Protein AF-A0A945U861-F1 (afdb_monomer_lite)

Secondary structure (DSSP, 8-state):
-EEEEEE--HHHHHHHHHHHHHTBGGGTSSEEEEE-TTSS-EEEEEEPPTTTS-GGG--EEEEEEESTTSTTEEEEEPP-TTS---HHHHHHHHHHHHHHHHHHHHHHHGGG---

Sequence (115 aa):
MHIVYKALAPENIERIITYCKNHSVQKGGVFEVYPEPSGLMTLVVVNANPDEEPLEKFNPLGTFYCNYLGPGILSLDEDDPNHDGMPSTQIHSQALKQMIDRLISVTTNENGSNG

Radius of gyration: 14.64 Å; chains: 1; bounding box: 34×30×44 Å

Foldseek 3Di:
DKDFPDFAALVLLVLLLVVLVCQDVVNQHFWDWAQDPVNQKIKIWGWDRCVVDPPVPTDTLAIWMAQPVHRRTIIGDDDDPPPPDDPSNVVSVVVVSVVVVVSSCVSVCVVPDDD

Structure (mmCIF, N/CA/C/O backbone):
data_AF-A0A945U861-F1
#
_entry.id   AF-A0A945U861-F1
#
loop_
_atom_site.group_PDB
_atom_site.id
_atom_site.type_symbol
_atom_site.label_atom_id
_atom_site.label_alt_id
_atom_site.label_comp_id
_atom_site.label_asym_id
_atom_site.label_entity_id
_atom_site.label_seq_id
_atom_site.pdbx_PDB_ins_code
_atom_site.Cartn_x
_atom_site.Cartn_y
_atom_site.Cartn_z
_atom_site.occupancy
_atom_site.B_iso_or_equiv
_atom_site.auth_seq_id
_atom_site.auth_comp_id
_atom_site.auth_asym_id
_atom_site.auth_atom_id
_atom_site.pdbx_PDB_model_num
ATOM 1 N N . MET A 1 1 ? -9.777 -8.767 -10.639 1.00 79.31 1 MET A N 1
ATOM 2 C CA . MET A 1 1 ? -10.523 -9.019 -9.381 1.00 79.31 1 MET A CA 1
ATOM 3 C C . MET A 1 1 ? -9.549 -8.791 -8.231 1.00 79.31 1 MET A C 1
ATOM 5 O O . MET A 1 1 ? -8.364 -8.959 -8.463 1.00 79.31 1 MET A O 1
ATOM 9 N N . HIS A 1 2 ? -9.982 -8.339 -7.049 1.00 83.88 2 HIS A N 1
ATOM 10 C CA . HIS A 1 2 ? -9.056 -8.129 -5.924 1.00 83.88 2 HIS A CA 1
ATOM 11 C C . HIS A 1 2 ? -9.007 -9.359 -5.026 1.00 83.88 2 HIS A C 1
ATOM 13 O O . HIS A 1 2 ? -10.052 -9.903 -4.665 1.00 83.88 2 HIS A O 1
ATOM 19 N N . ILE A 1 3 ? -7.802 -9.747 -4.617 1.00 90.31 3 ILE A N 1
ATOM 20 C CA . ILE A 1 3 ? -7.581 -10.832 -3.659 1.00 90.31 3 ILE A CA 1
ATOM 21 C C . ILE A 1 3 ? -7.076 -10.284 -2.329 1.00 90.31 3 ILE A C 1
ATOM 23 O O . ILE A 1 3 ? -6.316 -9.315 -2.278 1.00 90.31 3 ILE A O 1
ATOM 27 N N . VAL A 1 4 ? -7.483 -10.929 -1.236 1.00 94.06 4 VAL A N 1
ATOM 28 C CA . VAL A 1 4 ? -6.911 -10.667 0.088 1.00 94.06 4 VAL A CA 1
ATOM 29 C C . VAL A 1 4 ? -5.457 -11.127 0.074 1.00 94.06 4 VAL A C 1
ATOM 31 O O . VAL A 1 4 ? -5.186 -12.309 -0.125 1.00 94.06 4 VAL A O 1
ATOM 34 N N . TYR A 1 5 ? -4.527 -10.202 0.312 1.00 94.56 5 TYR A N 1
ATOM 35 C CA . TYR A 1 5 ? -3.122 -10.542 0.511 1.00 94.56 5 TYR A CA 1
ATOM 36 C C . TYR A 1 5 ? -2.836 -10.802 1.987 1.00 94.56 5 TYR A C 1
ATOM 38 O O . TYR A 1 5 ? -2.369 -11.882 2.347 1.00 94.56 5 TYR A O 1
ATOM 46 N N . LYS A 1 6 ? -3.154 -9.831 2.857 1.00 95.69 6 LYS A N 1
ATOM 47 C CA . LYS A 1 6 ? -2.983 -9.949 4.312 1.00 95.69 6 LYS A CA 1
ATOM 48 C C . LYS A 1 6 ? -4.087 -9.229 5.076 1.00 95.69 6 LYS A C 1
ATOM 50 O O . LYS A 1 6 ? -4.550 -8.170 4.663 1.00 95.69 6 LYS A O 1
ATOM 55 N N . ALA A 1 7 ? -4.457 -9.804 6.215 1.00 96.81 7 ALA A N 1
ATOM 56 C CA . ALA A 1 7 ? -5.314 -9.177 7.211 1.00 96.81 7 ALA A CA 1
ATOM 57 C C . ALA A 1 7 ? -4.458 -8.736 8.404 1.00 96.81 7 ALA A C 1
ATOM 59 O O . ALA A 1 7 ? -3.664 -9.520 8.926 1.00 96.81 7 ALA A O 1
ATOM 60 N N . LEU A 1 8 ? -4.608 -7.481 8.812 1.00 95.94 8 LEU A N 1
ATOM 61 C CA . LEU A 1 8 ? -3.857 -6.828 9.879 1.00 95.94 8 LEU A CA 1
ATOM 62 C C . LEU A 1 8 ? -4.823 -6.086 10.809 1.00 95.94 8 LEU A C 1
ATOM 64 O O . LEU A 1 8 ? -5.977 -5.834 10.462 1.00 95.94 8 LEU A O 1
ATOM 68 N N . ALA A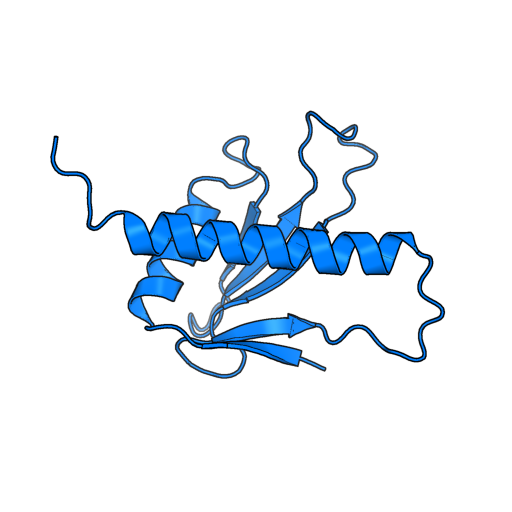 1 9 ? -4.336 -5.695 11.986 1.00 95.88 9 ALA A N 1
ATOM 69 C CA . ALA A 1 9 ? -5.052 -4.738 12.821 1.00 95.88 9 ALA A CA 1
ATOM 70 C C . ALA A 1 9 ? -5.203 -3.397 12.063 1.00 95.88 9 ALA A C 1
ATOM 72 O O . ALA A 1 9 ? -4.232 -2.976 11.418 1.00 95.88 9 ALA A O 1
ATOM 73 N N . PRO A 1 10 ? -6.369 -2.720 12.108 1.00 94.38 10 PRO A N 1
ATOM 74 C CA . PRO A 1 10 ? -6.580 -1.450 11.408 1.00 94.38 10 PRO A CA 1
ATOM 75 C C . PRO A 1 10 ? -5.509 -0.393 11.711 1.00 94.38 10 PRO A C 1
ATOM 77 O O . PRO A 1 10 ? -5.056 0.300 10.803 1.00 94.38 10 PRO A O 1
ATOM 80 N N . GLU A 1 11 ? -5.009 -0.341 12.946 1.00 94.50 11 GLU A N 1
ATOM 81 C CA . GLU A 1 11 ? -3.959 0.592 13.368 1.00 94.50 11 GLU A CA 1
ATOM 82 C C . GLU A 1 11 ? -2.638 0.342 12.622 1.00 94.50 11 GLU A C 1
ATOM 84 O O . GLU A 1 11 ? -1.891 1.273 12.317 1.00 94.50 11 GLU A O 1
ATOM 89 N N . ASN A 1 12 ? -2.343 -0.914 12.275 1.00 95.12 12 ASN A N 1
ATOM 90 C CA . ASN A 1 12 ? -1.163 -1.246 11.478 1.00 95.12 12 ASN A CA 1
ATOM 91 C C . ASN A 1 12 ? -1.327 -0.789 10.023 1.00 95.12 12 ASN A C 1
ATOM 93 O O . ASN A 1 12 ? -0.359 -0.331 9.421 1.00 95.12 12 ASN A O 1
ATOM 97 N N . ILE A 1 13 ? -2.542 -0.847 9.466 1.00 95.69 13 ILE A N 1
ATOM 98 C CA . ILE A 1 13 ? -2.820 -0.292 8.132 1.00 95.69 13 ILE A CA 1
ATOM 99 C C . ILE A 1 13 ? -2.600 1.222 8.126 1.00 95.69 13 ILE A C 1
ATOM 101 O O . ILE A 1 13 ? -1.972 1.747 7.208 1.00 95.69 13 ILE A O 1
ATOM 105 N N . GLU A 1 14 ? -3.049 1.930 9.163 1.00 95.00 14 GLU A N 1
ATOM 106 C CA . GLU A 1 14 ? -2.821 3.374 9.292 1.00 95.00 14 GLU A CA 1
ATOM 107 C C . GLU A 1 14 ? -1.328 3.725 9.372 1.00 95.00 14 GLU A C 1
ATOM 109 O O . GLU A 1 14 ? -0.877 4.677 8.721 1.00 95.00 14 GLU A O 1
ATOM 114 N N . ARG A 1 15 ? -0.536 2.930 10.107 1.00 96.06 15 ARG A N 1
ATOM 115 C CA 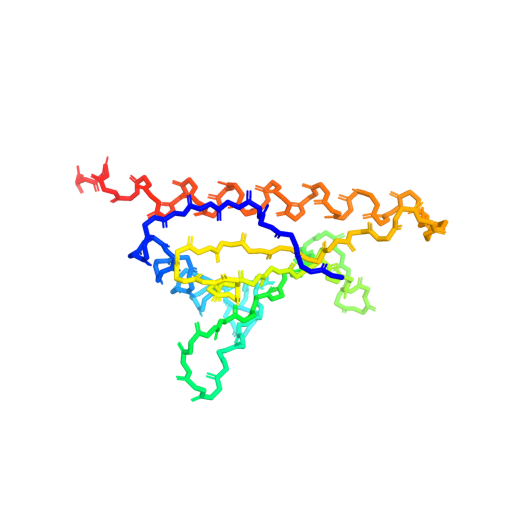. ARG A 1 15 ? 0.931 3.068 10.157 1.00 96.06 15 ARG A CA 1
ATOM 116 C C . ARG A 1 15 ? 1.567 2.847 8.787 1.00 96.06 15 ARG A C 1
ATOM 118 O O . ARG A 1 15 ? 2.402 3.652 8.383 1.00 96.06 15 ARG A O 1
ATOM 125 N N . ILE A 1 16 ? 1.135 1.827 8.044 1.00 96.62 16 ILE A N 1
ATOM 126 C CA . ILE A 1 16 ? 1.597 1.564 6.670 1.00 96.62 16 ILE A CA 1
ATOM 127 C C . ILE A 1 16 ? 1.273 2.743 5.750 1.00 96.62 16 ILE A C 1
ATOM 129 O O . ILE A 1 16 ? 2.168 3.262 5.085 1.00 96.62 16 ILE A O 1
ATOM 133 N N . ILE A 1 17 ? 0.027 3.228 5.751 1.00 96.44 17 ILE A N 1
ATOM 134 C CA . ILE A 1 17 ? -0.380 4.384 4.937 1.00 96.44 17 ILE A CA 1
ATOM 135 C C . ILE A 1 17 ? 0.479 5.608 5.279 1.00 96.44 17 ILE A C 1
ATOM 137 O O . ILE A 1 17 ? 0.943 6.319 4.386 1.00 96.44 17 ILE A O 1
ATOM 141 N N . THR A 1 18 ? 0.709 5.854 6.569 1.00 96.62 18 THR A N 1
ATOM 142 C CA . THR A 1 18 ? 1.533 6.973 7.043 1.00 96.62 18 THR A CA 1
ATOM 143 C C . THR A 1 18 ? 2.983 6.831 6.591 1.00 96.62 18 THR A C 1
ATOM 145 O O . THR A 1 18 ? 3.559 7.790 6.073 1.00 96.62 18 THR A O 1
ATOM 148 N N . TYR A 1 19 ? 3.560 5.634 6.708 1.00 95.81 19 TYR A N 1
ATOM 149 C CA . TYR A 1 19 ? 4.907 5.342 6.231 1.00 95.81 19 TYR A CA 1
ATOM 150 C C . TYR A 1 19 ? 5.037 5.619 4.728 1.00 95.81 19 TYR A C 1
ATOM 152 O O . TYR A 1 19 ? 5.949 6.342 4.321 1.00 95.81 19 TYR A O 1
ATOM 160 N N . CYS A 1 20 ? 4.098 5.132 3.911 1.00 95.62 20 CYS A N 1
ATOM 161 C CA . CYS A 1 20 ? 4.093 5.363 2.466 1.00 95.62 20 CYS A CA 1
ATOM 162 C C . CYS A 1 20 ? 3.970 6.856 2.116 1.00 95.62 20 CYS A C 1
ATOM 164 O O . CYS A 1 20 ? 4.670 7.340 1.232 1.00 95.62 20 CYS A O 1
ATOM 166 N N . LYS A 1 21 ? 3.148 7.627 2.845 1.00 95.50 21 LYS A N 1
ATOM 167 C CA . LYS A 1 21 ? 3.051 9.093 2.671 1.00 95.50 21 LYS A CA 1
ATOM 168 C C . LYS A 1 21 ? 4.342 9.825 3.047 1.00 95.50 21 LYS A C 1
ATOM 170 O O . LYS A 1 21 ? 4.612 10.913 2.530 1.00 95.50 21 LYS A O 1
ATOM 175 N N . ASN A 1 22 ? 5.120 9.282 3.980 1.00 95.25 22 ASN A N 1
ATOM 176 C CA . ASN A 1 22 ? 6.402 9.851 4.396 1.00 95.25 22 ASN A CA 1
ATOM 177 C C . ASN A 1 22 ? 7.546 9.494 3.446 1.00 95.25 22 ASN A C 1
ATOM 179 O O . ASN A 1 22 ? 8.448 10.308 3.283 1.00 95.25 22 ASN A O 1
ATOM 183 N N . HIS A 1 23 ? 7.446 8.361 2.757 1.00 92.75 23 HIS A N 1
ATOM 184 C CA . HIS A 1 23 ? 8.404 7.894 1.755 1.00 92.75 23 HIS A CA 1
ATOM 185 C C . HIS A 1 23 ? 7.828 8.003 0.334 1.00 92.75 23 HIS A C 1
ATOM 187 O O . HIS A 1 23 ? 8.027 7.124 -0.508 1.00 92.75 23 HIS A O 1
ATOM 193 N N . SER A 1 24 ? 7.065 9.065 0.067 1.00 92.62 24 SER A N 1
ATOM 194 C CA . SER A 1 24 ? 6.450 9.271 -1.241 1.00 92.62 24 SER A CA 1
ATOM 195 C C . SER A 1 24 ? 7.459 9.748 -2.287 1.00 92.62 24 SER A C 1
ATOM 197 O O . SER A 1 24 ? 8.494 10.317 -1.940 1.00 92.62 24 SER A O 1
ATOM 199 N N . VAL A 1 25 ? 7.135 9.592 -3.573 1.00 89.06 25 VAL A N 1
ATOM 200 C CA . VAL A 1 25 ? 7.971 10.068 -4.695 1.00 89.06 25 VAL A CA 1
ATOM 201 C C . VAL A 1 25 ? 8.300 11.560 -4.599 1.00 89.06 25 VAL A C 1
ATOM 203 O O . VAL A 1 25 ? 9.428 11.975 -4.840 1.00 89.06 25 VAL A O 1
ATOM 206 N N . GLN A 1 26 ? 7.354 12.375 -4.121 1.00 86.75 26 GLN A N 1
ATOM 207 C CA . GLN A 1 26 ? 7.554 13.815 -3.901 1.00 86.75 26 GLN A CA 1
ATOM 208 C C . GLN A 1 26 ? 8.569 14.121 -2.785 1.00 86.75 26 GLN A C 1
ATOM 210 O O . GLN A 1 26 ? 9.085 15.232 -2.708 1.00 86.75 26 GLN A O 1
ATOM 215 N N . LYS A 1 27 ? 8.842 13.146 -1.913 1.00 88.62 27 LYS A N 1
ATOM 216 C CA . LYS A 1 27 ? 9.820 13.213 -0.820 1.00 88.62 27 LYS A CA 1
ATOM 217 C C . LYS A 1 27 ? 11.088 12.400 -1.121 1.00 88.62 27 LYS A C 1
ATOM 219 O O . LYS A 1 27 ? 11.881 12.171 -0.214 1.00 88.62 27 LYS A O 1
ATOM 224 N N . GLY A 1 28 ? 11.278 11.962 -2.368 1.00 85.12 28 GLY A N 1
ATOM 225 C CA . GLY A 1 28 ? 12.432 11.162 -2.791 1.00 85.12 28 GLY A CA 1
ATOM 226 C C . GLY A 1 28 ? 12.330 9.666 -2.476 1.00 85.12 28 GLY A C 1
ATOM 227 O O . GLY A 1 28 ? 13.334 8.969 -2.551 1.00 85.12 28 GLY A O 1
ATOM 228 N N . GLY A 1 29 ? 11.148 9.168 -2.102 1.00 89.50 29 GLY A N 1
ATOM 229 C CA . GLY A 1 29 ? 10.893 7.735 -1.957 1.00 89.50 29 GLY A CA 1
ATOM 230 C C . GLY A 1 29 ? 10.244 7.118 -3.199 1.00 89.50 29 GLY A C 1
ATOM 231 O O . GLY A 1 29 ? 10.310 7.671 -4.292 1.00 89.50 29 GLY A O 1
ATOM 232 N N . VAL A 1 30 ? 9.596 5.963 -3.026 1.00 90.19 30 VAL A N 1
ATOM 233 C CA . VAL A 1 30 ? 9.075 5.140 -4.140 1.00 90.19 30 VAL A CA 1
ATOM 234 C C . VAL A 1 30 ? 7.551 5.027 -4.172 1.00 90.19 30 VAL A C 1
ATOM 236 O O . VAL A 1 30 ? 6.999 4.389 -5.065 1.00 90.19 30 VAL A O 1
ATOM 239 N N . PHE A 1 31 ? 6.845 5.622 -3.209 1.00 92.75 31 PHE A N 1
ATOM 240 C CA . PHE A 1 31 ? 5.396 5.452 -3.095 1.00 92.75 31 PHE A CA 1
ATOM 241 C C . PHE A 1 31 ? 4.604 6.605 -3.700 1.00 92.75 31 PHE A C 1
ATOM 243 O O . PHE A 1 31 ? 4.909 7.781 -3.490 1.00 92.75 31 PHE A O 1
ATOM 250 N N . GLU A 1 32 ? 3.494 6.270 -4.340 1.00 93.69 32 GLU A N 1
ATOM 251 C CA . GLU A 1 32 ? 2.402 7.208 -4.574 1.00 93.69 32 GLU A CA 1
ATOM 252 C C . GLU A 1 32 ? 1.188 6.742 -3.778 1.00 93.69 32 GLU A C 1
ATOM 254 O O . GLU A 1 32 ? 0.850 5.559 -3.777 1.00 93.69 32 GLU A O 1
ATOM 259 N N . VAL A 1 33 ? 0.556 7.665 -3.051 1.00 96.00 33 VAL A N 1
ATOM 260 C CA . VAL A 1 33 ? -0.518 7.341 -2.107 1.00 96.00 33 VAL A CA 1
ATOM 261 C C . VAL A 1 33 ? -1.762 8.133 -2.464 1.00 96.00 33 VAL A C 1
ATOM 263 O O . VAL A 1 33 ? -1.770 9.361 -2.379 1.00 96.00 33 VAL A O 1
ATOM 266 N N . TYR A 1 34 ? -2.827 7.411 -2.793 1.00 95.69 34 TYR A N 1
ATOM 267 C CA . TYR A 1 34 ? -4.094 7.956 -3.254 1.00 95.69 34 TYR A CA 1
ATOM 268 C C . TYR A 1 34 ? -5.217 7.533 -2.298 1.00 95.69 34 TYR A C 1
ATOM 270 O O . TYR A 1 34 ? -5.784 6.446 -2.447 1.00 95.69 34 TYR A O 1
ATOM 278 N N . PRO A 1 35 ? -5.531 8.343 -1.271 1.00 94.25 35 PRO A N 1
ATOM 279 C CA . PRO A 1 35 ? -6.712 8.106 -0.452 1.00 94.25 35 PRO A CA 1
ATOM 280 C C . PRO A 1 35 ? -7.976 8.356 -1.280 1.00 94.25 35 PRO A C 1
ATOM 282 O O . PRO A 1 35 ? -8.060 9.341 -2.015 1.00 94.25 35 PRO A O 1
ATOM 285 N N . GLU A 1 36 ? -8.973 7.486 -1.147 1.00 92.19 36 GLU A N 1
ATOM 286 C CA . GLU A 1 36 ? -10.285 7.735 -1.740 1.00 92.19 36 GLU A CA 1
ATOM 287 C C . GLU A 1 36 ? -10.985 8.893 -0.999 1.00 92.19 36 GLU A C 1
ATOM 289 O O . GLU A 1 36 ? -10.823 9.013 0.219 1.00 92.19 36 GLU A O 1
ATOM 294 N N . PRO A 1 37 ? -11.798 9.731 -1.675 1.00 89.06 37 PRO A N 1
ATOM 295 C CA . PRO A 1 37 ? -12.514 10.835 -1.029 1.00 89.06 37 PRO A CA 1
ATOM 296 C C . PRO A 1 37 ? -13.383 10.433 0.171 1.00 89.06 37 PRO A C 1
ATOM 298 O O . PRO A 1 37 ? -13.591 11.244 1.070 1.00 89.06 37 PRO A O 1
ATOM 301 N N . SER A 1 38 ? -13.882 9.193 0.197 1.00 89.19 38 SER A N 1
ATOM 302 C CA . SER A 1 38 ? -14.669 8.643 1.309 1.00 89.19 38 SER A CA 1
ATOM 303 C C . SER A 1 38 ? -13.833 8.401 2.578 1.00 89.19 38 SER A C 1
ATOM 305 O O . SER A 1 38 ? -14.389 8.272 3.666 1.00 89.19 38 SER A O 1
ATOM 307 N N . GLY A 1 39 ? -12.505 8.301 2.439 1.00 85.06 39 GLY A N 1
ATOM 308 C CA . GLY A 1 39 ? -11.576 7.888 3.490 1.00 85.06 39 GLY A CA 1
ATOM 309 C C . GLY A 1 39 ? -11.592 6.387 3.806 1.00 85.06 39 GLY A C 1
ATOM 310 O O . GLY A 1 39 ? -10.837 5.954 4.674 1.00 85.06 39 GLY A O 1
ATOM 311 N N . LEU A 1 40 ? -12.419 5.586 3.124 1.00 89.81 40 LEU A N 1
ATOM 312 C CA . LEU A 1 40 ? -12.601 4.165 3.438 1.00 89.81 40 LEU A CA 1
ATOM 313 C C . LEU A 1 40 ? -11.489 3.278 2.883 1.00 89.81 40 LEU A C 1
ATOM 315 O O . LEU A 1 40 ? -11.184 2.246 3.475 1.00 89.81 40 LEU A O 1
ATOM 319 N N . MET A 1 41 ? -10.860 3.685 1.781 1.00 94.50 41 MET A N 1
ATOM 320 C CA . MET A 1 41 ? -9.748 2.961 1.173 1.00 94.50 41 MET A CA 1
ATOM 321 C C . MET A 1 41 ? -8.603 3.893 0.780 1.00 94.50 41 MET A C 1
ATOM 323 O O . MET A 1 41 ? -8.762 5.105 0.616 1.00 94.50 41 MET A O 1
ATOM 327 N N . THR A 1 42 ? -7.412 3.324 0.633 1.00 97.38 42 THR A N 1
ATOM 328 C CA . THR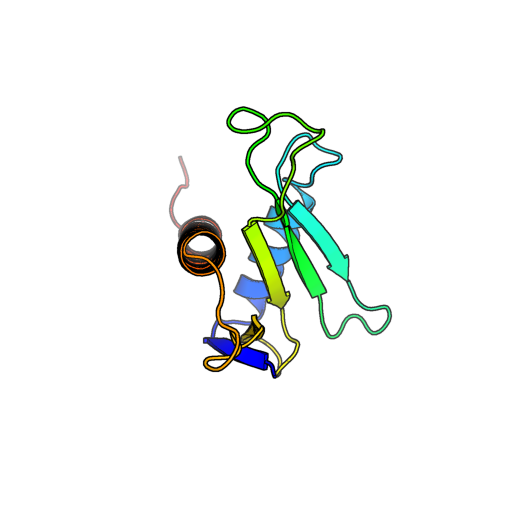 A 1 42 ? -6.241 4.031 0.101 1.00 97.38 42 THR A CA 1
ATOM 329 C C . THR A 1 42 ? -5.508 3.131 -0.880 1.00 97.38 42 THR A C 1
ATOM 331 O O . THR A 1 42 ? -5.135 2.015 -0.534 1.00 97.38 42 THR A O 1
ATOM 334 N N . LEU A 1 43 ? -5.317 3.615 -2.104 1.00 95.56 43 LEU A N 1
ATOM 335 C CA . LEU A 1 43 ? -4.491 2.965 -3.114 1.00 95.56 43 LEU A CA 1
ATOM 336 C C . LEU A 1 43 ? -3.043 3.395 -2.894 1.00 95.56 43 LEU A C 1
ATOM 338 O O . LEU A 1 43 ? -2.764 4.580 -2.695 1.00 95.56 43 LEU A O 1
ATOM 342 N N . VAL A 1 44 ? -2.127 2.437 -2.961 1.00 95.56 44 VAL A N 1
ATOM 343 C CA . VAL A 1 44 ? -0.691 2.691 -2.954 1.00 95.56 44 VAL A CA 1
ATOM 344 C C . VAL A 1 44 ? -0.084 2.099 -4.218 1.00 95.56 44 VAL A C 1
ATOM 346 O O . VAL A 1 44 ? -0.191 0.899 -4.467 1.00 95.56 44 VAL A O 1
ATOM 349 N N . VAL A 1 45 ? 0.568 2.950 -5.006 1.00 92.19 45 VAL A N 1
ATOM 350 C CA . VAL A 1 45 ? 1.416 2.531 -6.125 1.00 92.19 45 VAL A CA 1
ATOM 351 C C . VAL A 1 45 ? 2.846 2.436 -5.607 1.00 92.19 45 VAL A C 1
ATOM 353 O O . VAL A 1 45 ? 3.336 3.352 -4.938 1.00 92.19 45 VAL A O 1
ATOM 356 N N . VAL A 1 46 ? 3.506 1.317 -5.892 1.00 90.12 46 VAL A N 1
ATOM 357 C CA . VAL A 1 46 ? 4.910 1.086 -5.559 1.00 90.12 46 VAL A CA 1
ATOM 358 C C . VAL A 1 46 ? 5.717 1.193 -6.837 1.00 90.12 46 VAL A C 1
ATOM 360 O O . VAL A 1 46 ? 5.570 0.373 -7.742 1.00 90.12 46 VAL A O 1
ATOM 363 N N . ASN A 1 47 ? 6.579 2.195 -6.903 1.00 86.00 47 ASN A N 1
ATOM 364 C CA . ASN A 1 47 ? 7.465 2.379 -8.034 1.00 86.00 47 ASN A CA 1
ATOM 365 C C . ASN A 1 47 ? 8.789 1.625 -7.871 1.00 86.00 47 ASN A C 1
ATOM 367 O O . ASN A 1 47 ? 9.193 1.294 -6.753 1.00 86.00 47 ASN A O 1
ATOM 371 N N . ALA A 1 48 ? 9.460 1.351 -8.991 1.00 75.62 48 ALA A N 1
ATOM 372 C CA . ALA A 1 48 ? 10.838 0.870 -8.971 1.00 75.62 48 ALA A CA 1
ATOM 373 C C . ALA A 1 48 ? 11.768 1.916 -8.326 1.00 75.62 48 ALA A C 1
ATOM 375 O O . ALA A 1 48 ? 11.463 3.108 -8.298 1.00 75.62 48 ALA A O 1
ATOM 376 N N . ASN A 1 49 ? 12.893 1.473 -7.766 1.00 68.56 49 ASN A N 1
ATOM 377 C CA . ASN A 1 49 ? 13.871 2.388 -7.185 1.00 68.56 49 ASN A CA 1
ATOM 378 C C . ASN A 1 49 ? 14.574 3.175 -8.312 1.00 68.56 49 ASN A C 1
ATOM 380 O O . ASN A 1 49 ? 15.078 2.546 -9.246 1.00 68.56 49 ASN A O 1
ATOM 384 N N . PRO A 1 50 ? 14.656 4.518 -8.236 1.00 56.41 50 PRO A N 1
ATOM 385 C CA . PRO A 1 50 ? 15.347 5.313 -9.254 1.00 56.41 50 PRO A CA 1
ATOM 386 C C . PRO A 1 50 ? 16.842 5.029 -9.386 1.00 56.41 50 PRO A C 1
ATOM 388 O O . PRO A 1 50 ? 17.419 5.318 -10.432 1.00 56.41 50 PRO A O 1
ATOM 391 N N . ASP A 1 51 ? 17.467 4.447 -8.362 1.00 61.09 51 ASP A N 1
ATOM 392 C CA . ASP A 1 51 ? 18.870 4.030 -8.431 1.00 61.09 51 ASP A CA 1
ATOM 393 C C . ASP A 1 51 ? 19.072 2.771 -9.298 1.00 61.09 51 ASP A C 1
ATOM 395 O O . ASP A 1 51 ? 20.194 2.476 -9.710 1.00 61.09 51 ASP A O 1
ATOM 399 N N . GLU A 1 52 ? 17.998 2.027 -9.587 1.00 57.16 52 GLU A N 1
ATOM 400 C CA . GLU A 1 52 ? 18.032 0.780 -10.360 1.00 57.16 52 GLU A CA 1
ATOM 401 C C . GLU A 1 52 ? 17.539 0.968 -11.809 1.00 57.16 52 GLU A C 1
ATOM 403 O O . GLU A 1 52 ? 18.032 0.286 -12.709 1.00 57.16 52 GLU A O 1
ATOM 408 N N . GLU A 1 53 ? 16.633 1.921 -12.069 1.00 53.53 53 GLU A N 1
ATOM 409 C CA . GLU A 1 53 ? 16.051 2.195 -13.395 1.00 53.53 53 GLU A CA 1
ATOM 410 C C . GLU A 1 53 ? 15.940 3.718 -13.667 1.00 53.53 53 GLU A C 1
ATOM 412 O O . GLU A 1 53 ? 15.508 4.471 -12.790 1.00 53.53 53 GLU A O 1
ATOM 417 N N . PRO A 1 54 ? 16.268 4.214 -14.884 1.00 55.78 54 PRO A N 1
ATOM 418 C CA . PRO A 1 54 ? 16.061 5.617 -15.256 1.00 55.78 54 PRO A CA 1
ATOM 419 C C . PRO A 1 54 ? 14.602 6.058 -15.061 1.00 55.78 54 PRO A C 1
ATOM 421 O O . PRO A 1 54 ? 13.690 5.296 -15.365 1.00 55.78 54 PRO A O 1
ATOM 424 N N . LEU A 1 55 ? 14.365 7.319 -14.673 1.00 53.00 55 LEU A N 1
ATOM 425 C CA . LEU A 1 55 ? 13.015 7.909 -14.528 1.00 53.00 55 LEU A CA 1
ATOM 426 C C . LEU A 1 55 ? 12.114 7.718 -15.765 1.00 53.00 55 LEU A C 1
ATOM 428 O O . LEU A 1 55 ? 10.902 7.602 -15.640 1.00 53.00 55 LEU A O 1
ATOM 432 N N . GLU A 1 56 ? 12.699 7.644 -16.962 1.00 49.19 56 GLU A N 1
ATOM 433 C CA . GLU A 1 56 ? 11.987 7.405 -18.229 1.00 49.19 56 GLU A CA 1
ATOM 434 C C . GLU A 1 56 ? 11.531 5.944 -18.417 1.00 49.19 56 GLU A C 1
ATOM 436 O O . GLU A 1 56 ? 10.734 5.652 -19.306 1.00 49.19 56 GLU A O 1
ATOM 441 N N . LYS A 1 57 ? 12.032 5.025 -17.584 1.00 51.88 57 LYS A N 1
ATOM 442 C CA . LYS A 1 57 ? 11.712 3.591 -17.549 1.00 51.88 57 LYS A CA 1
ATOM 443 C C . LYS A 1 57 ? 11.083 3.155 -16.227 1.00 51.88 57 LYS A C 1
ATOM 445 O O . LYS A 1 57 ? 11.022 1.959 -15.958 1.00 51.88 57 LYS A O 1
ATOM 450 N N . PHE A 1 58 ? 10.615 4.101 -15.412 1.00 54.38 58 PHE A N 1
ATOM 451 C CA . PHE A 1 58 ? 9.941 3.819 -14.147 1.00 54.38 58 PHE A CA 1
ATOM 452 C C . PHE A 1 58 ? 8.672 2.998 -14.374 1.00 54.38 58 PHE A C 1
ATOM 454 O O . PHE A 1 58 ? 7.568 3.521 -14.516 1.00 54.38 58 PHE A O 1
ATOM 461 N N . ASN A 1 59 ? 8.837 1.685 -14.425 1.00 63.88 59 ASN A N 1
ATOM 462 C CA . ASN A 1 59 ? 7.727 0.766 -14.404 1.00 63.88 59 ASN A CA 1
ATOM 463 C C . ASN A 1 59 ? 7.351 0.567 -12.936 1.00 63.88 59 ASN A C 1
ATOM 465 O O . ASN A 1 59 ? 8.213 0.188 -12.132 1.00 63.88 59 ASN A O 1
ATOM 469 N N . PRO A 1 60 ? 6.094 0.835 -12.550 1.00 70.56 60 PRO A N 1
ATOM 470 C CA . PRO A 1 60 ? 5.650 0.507 -11.212 1.00 70.56 60 PRO A CA 1
ATOM 471 C C . PRO A 1 60 ? 5.856 -0.989 -10.955 1.00 70.56 60 PRO A C 1
ATOM 473 O O . PRO A 1 60 ? 5.523 -1.827 -11.793 1.00 70.56 60 PRO A O 1
ATOM 476 N N . LEU A 1 61 ? 6.394 -1.324 -9.778 1.00 79.31 61 LEU A N 1
ATOM 477 C CA . LEU A 1 61 ? 6.448 -2.705 -9.288 1.00 79.31 61 LEU A CA 1
ATOM 478 C C . LEU A 1 61 ? 5.034 -3.267 -9.110 1.00 79.31 61 LEU A C 1
ATOM 480 O O . LEU A 1 61 ? 4.825 -4.470 -9.220 1.00 79.31 61 LEU A O 1
ATOM 484 N N . GLY A 1 62 ? 4.071 -2.385 -8.843 1.00 87.69 62 GLY A N 1
ATOM 485 C CA . GLY A 1 62 ? 2.649 -2.677 -8.887 1.00 87.69 62 GLY A CA 1
ATOM 486 C C . GLY A 1 62 ? 1.869 -1.874 -7.856 1.00 87.69 62 GLY A C 1
ATOM 487 O O . GLY A 1 62 ? 2.347 -0.873 -7.315 1.00 87.69 62 GLY A O 1
ATOM 488 N N . THR A 1 63 ? 0.649 -2.321 -7.592 1.00 91.06 63 THR A N 1
ATOM 489 C CA . THR A 1 63 ? -0.334 -1.634 -6.754 1.00 91.06 63 THR A CA 1
ATOM 490 C C . THR A 1 63 ? -0.810 -2.526 -5.622 1.00 91.06 63 THR A C 1
ATOM 492 O O . THR A 1 63 ? -1.017 -3.728 -5.784 1.00 91.06 63 THR A O 1
ATOM 495 N N . PHE A 1 64 ? -1.027 -1.926 -4.455 1.00 94.31 64 PHE A N 1
ATOM 496 C CA . PHE A 1 64 ? -1.774 -2.567 -3.384 1.00 94.31 64 PHE A CA 1
ATOM 497 C C . PHE A 1 64 ? -2.781 -1.604 -2.777 1.00 94.31 64 PHE A C 1
ATOM 499 O O . PHE A 1 64 ? -2.661 -0.381 -2.861 1.00 94.31 64 PHE A O 1
ATOM 506 N N . TYR A 1 65 ? -3.795 -2.183 -2.154 1.00 95.88 65 TYR A N 1
ATOM 507 C CA . TYR A 1 65 ? -4.953 -1.460 -1.673 1.00 95.88 65 TYR A CA 1
ATOM 508 C C . TYR A 1 65 ? -5.099 -1.682 -0.179 1.00 95.88 65 TYR A C 1
ATOM 510 O O . TYR A 1 65 ? -5.182 -2.817 0.289 1.00 95.88 65 TYR A O 1
ATOM 518 N N . CYS A 1 66 ? -5.168 -0.588 0.563 1.00 97.50 66 CYS A N 1
ATOM 519 C CA . CYS A 1 66 ? -5.505 -0.586 1.972 1.00 97.50 66 CYS A CA 1
ATOM 520 C C . CYS A 1 66 ? -7.017 -0.440 2.128 1.00 97.50 66 CYS A C 1
ATOM 522 O O . CYS A 1 66 ? -7.611 0.495 1.589 1.00 97.50 66 CYS A O 1
ATOM 524 N N . ASN A 1 67 ? -7.613 -1.330 2.915 1.00 97.06 67 ASN A N 1
ATOM 525 C CA . ASN A 1 67 ? -9.016 -1.338 3.324 1.00 97.06 67 ASN A CA 1
ATOM 526 C C . ASN A 1 67 ? -10.059 -1.533 2.205 1.00 97.06 67 ASN A C 1
ATOM 528 O O . ASN A 1 67 ? -11.253 -1.408 2.463 1.00 97.06 67 ASN A O 1
ATOM 532 N N . TYR A 1 68 ? -9.646 -1.891 0.985 1.00 94.56 68 TYR A N 1
ATOM 533 C CA . TYR A 1 68 ? -10.565 -2.027 -0.154 1.00 94.56 68 TYR A CA 1
ATOM 534 C C . TYR A 1 68 ? -11.594 -3.155 0.029 1.00 94.56 68 TYR A C 1
ATOM 536 O O . TYR A 1 68 ? -12.787 -2.944 -0.160 1.00 94.56 68 TYR A O 1
ATOM 544 N N . LEU A 1 69 ? -11.150 -4.347 0.448 1.00 94.56 69 LEU A N 1
ATOM 545 C CA . LEU A 1 69 ? -12.043 -5.483 0.738 1.00 94.56 69 LEU A CA 1
ATOM 546 C C . LEU A 1 69 ? -12.617 -5.459 2.168 1.00 94.56 69 LEU A C 1
ATOM 548 O O . LEU A 1 69 ? -13.349 -6.369 2.554 1.00 94.56 69 LEU A O 1
ATOM 552 N N . GLY A 1 70 ? -12.279 -4.440 2.960 1.00 95.25 70 GLY A N 1
ATOM 553 C CA . GLY A 1 70 ? -12.723 -4.270 4.342 1.00 95.25 70 GLY A CA 1
ATOM 554 C C . GLY A 1 70 ? -11.626 -3.706 5.255 1.00 95.25 70 GLY A C 1
ATOM 555 O O . GLY A 1 70 ? -10.445 -3.785 4.912 1.00 95.25 70 GLY A O 1
ATOM 556 N N . PRO A 1 71 ? -11.982 -3.150 6.428 1.00 95.56 71 PRO A N 1
ATOM 557 C CA . PRO A 1 71 ? -11.011 -2.588 7.366 1.00 95.56 71 PRO A CA 1
ATOM 558 C C . PRO A 1 71 ? -9.945 -3.606 7.787 1.00 95.56 71 PRO A C 1
ATOM 560 O O . PRO A 1 71 ? -10.267 -4.749 8.106 1.00 95.56 71 PRO A O 1
ATOM 563 N N . GLY A 1 72 ? -8.677 -3.192 7.812 1.00 96.19 72 GLY A N 1
ATOM 564 C CA . GLY A 1 72 ? -7.558 -4.063 8.182 1.0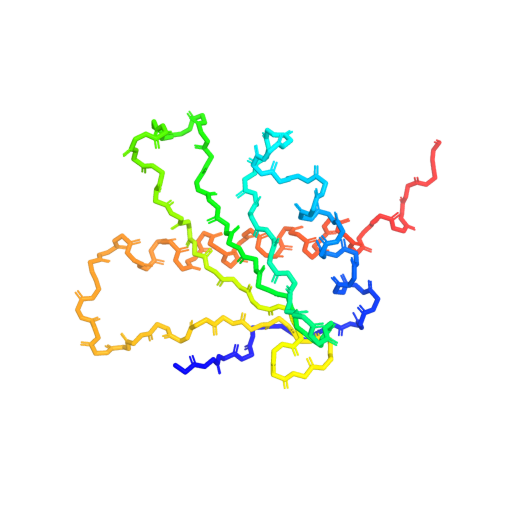0 96.19 72 GLY A CA 1
ATOM 565 C C . GLY A 1 72 ? -7.009 -4.911 7.029 1.00 96.19 72 GLY A C 1
ATOM 566 O O . GLY A 1 72 ? -6.050 -5.655 7.228 1.00 96.19 72 GLY A O 1
ATOM 567 N N . ILE A 1 73 ? -7.588 -4.832 5.828 1.00 97.38 73 ILE A N 1
ATOM 568 C CA . ILE A 1 73 ? -7.201 -5.691 4.705 1.00 97.38 73 ILE A CA 1
ATOM 569 C C . ILE A 1 73 ? -6.238 -4.973 3.761 1.00 97.38 73 ILE A C 1
ATOM 571 O O . ILE A 1 73 ? -6.531 -3.889 3.259 1.00 97.38 73 ILE A O 1
ATOM 575 N N . LEU A 1 74 ? -5.113 -5.628 3.471 1.00 96.75 74 LEU A N 1
ATOM 576 C CA . LEU A 1 74 ? -4.301 -5.356 2.292 1.00 96.75 74 LEU A CA 1
ATOM 577 C C . LEU A 1 74 ? -4.748 -6.291 1.172 1.00 96.75 74 LEU A C 1
ATOM 579 O O . LEU A 1 74 ? -4.705 -7.516 1.330 1.00 96.75 74 LEU A O 1
ATOM 583 N N . SER A 1 75 ? -5.154 -5.724 0.042 1.00 95.19 75 SER A N 1
ATOM 584 C CA . SER A 1 75 ? -5.510 -6.481 -1.158 1.00 95.19 75 SER A CA 1
ATOM 585 C C . SER A 1 75 ? -4.623 -6.125 -2.342 1.00 95.19 75 SER A C 1
ATOM 587 O O . SER A 1 75 ? -4.087 -5.020 -2.430 1.00 95.19 75 SER A O 1
ATOM 589 N N . LEU A 1 76 ? -4.473 -7.088 -3.243 1.00 92.19 76 LEU A N 1
ATOM 590 C CA . LEU A 1 76 ? -3.747 -6.966 -4.505 1.00 92.19 76 LEU A CA 1
ATOM 591 C C . LEU A 1 76 ? -4.717 -7.173 -5.662 1.00 92.19 76 LEU A C 1
ATOM 593 O O . LEU A 1 76 ? -5.774 -7.787 -5.483 1.00 92.19 76 LEU A O 1
ATOM 597 N N . ASP A 1 77 ? -4.347 -6.685 -6.838 1.00 85.38 77 ASP A N 1
ATOM 598 C CA . ASP A 1 77 ? -4.966 -7.155 -8.071 1.00 85.38 77 ASP A CA 1
ATOM 599 C C . ASP A 1 77 ? -4.613 -8.632 -8.282 1.00 85.38 77 ASP A C 1
ATOM 601 O O . ASP A 1 77 ? -3.485 -9.069 -8.052 1.00 85.38 77 ASP A O 1
ATOM 605 N N . GLU A 1 78 ? -5.610 -9.427 -8.652 1.00 72.44 78 GLU A N 1
ATOM 606 C CA . GLU A 1 78 ? -5.407 -10.795 -9.107 1.00 72.44 78 GLU A CA 1
ATOM 607 C C . GLU A 1 78 ? -4.700 -10.749 -10.461 1.00 72.44 78 GLU A C 1
ATOM 609 O O . GLU A 1 78 ? -5.242 -10.204 -11.426 1.00 72.44 78 GLU A O 1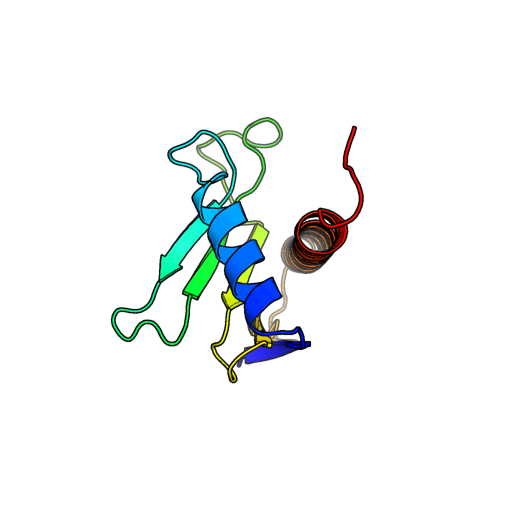
ATOM 614 N N . ASP A 1 79 ? -3.496 -11.318 -10.520 1.00 65.81 79 ASP A N 1
ATOM 615 C CA . ASP A 1 79 ? -2.811 -11.578 -11.783 1.00 65.81 79 ASP A CA 1
ATOM 616 C C . ASP A 1 79 ? -3.704 -12.522 -12.610 1.00 65.81 79 ASP A C 1
ATOM 618 O O . ASP A 1 79 ? -3.992 -13.632 -12.162 1.00 65.81 79 ASP A O 1
ATOM 622 N N . ASP A 1 80 ? -4.178 -12.088 -13.785 1.00 56.03 80 ASP A N 1
ATOM 623 C CA . ASP A 1 80 ? -4.997 -12.933 -14.665 1.00 56.03 80 ASP A CA 1
ATOM 624 C C . ASP A 1 80 ? -4.163 -14.148 -15.117 1.00 56.03 80 ASP A C 1
ATOM 626 O O . ASP A 1 80 ? -3.192 -13.979 -15.860 1.00 56.03 80 ASP A O 1
ATOM 630 N N . PRO A 1 81 ? -4.520 -15.379 -14.703 1.00 51.88 81 PRO A N 1
ATOM 631 C CA . PRO A 1 81 ? -3.746 -16.573 -15.025 1.00 51.88 81 PRO A CA 1
ATOM 632 C C . PRO A 1 81 ? -3.821 -16.965 -16.510 1.00 51.88 81 PRO A C 1
ATOM 634 O O . PRO A 1 81 ? -3.040 -17.809 -16.944 1.00 51.88 81 PRO A O 1
ATOM 637 N N . ASN A 1 82 ? -4.741 -16.380 -17.289 1.00 52.34 82 ASN A N 1
ATOM 638 C CA . ASN A 1 82 ? -4.823 -16.553 -18.743 1.00 52.34 82 ASN A CA 1
ATOM 639 C C . ASN A 1 82 ? -4.148 -15.417 -19.512 1.00 52.34 82 ASN A C 1
ATOM 641 O O . ASN A 1 82 ? -4.050 -15.477 -20.741 1.00 52.34 82 ASN A O 1
ATOM 645 N N . HIS A 1 83 ? -3.688 -14.379 -18.815 1.00 50.53 83 HIS A N 1
ATOM 646 C CA . HIS A 1 83 ? -2.810 -13.415 -19.431 1.00 50.53 83 HIS A CA 1
ATOM 647 C C . HIS A 1 83 ? -1.464 -14.114 -19.597 1.00 50.53 83 HIS A C 1
ATOM 649 O O . HIS A 1 83 ? -0.841 -14.520 -18.617 1.00 50.53 83 HIS A O 1
ATOM 655 N N . ASP A 1 84 ? -1.035 -14.278 -20.849 1.00 46.38 84 ASP A N 1
ATOM 656 C CA . ASP A 1 84 ? 0.306 -14.724 -21.244 1.00 46.38 84 ASP A CA 1
ATOM 657 C C . ASP A 1 84 ? 1.329 -13.645 -20.826 1.00 46.38 84 ASP A C 1
ATOM 659 O O . ASP A 1 84 ? 1.931 -12.937 -21.635 1.00 46.38 84 ASP A O 1
ATOM 663 N N . GLY A 1 85 ? 1.391 -13.385 -19.520 1.00 50.19 85 GLY A N 1
ATOM 664 C CA . GLY A 1 85 ? 2.191 -12.351 -18.910 1.00 50.19 85 GLY A CA 1
ATOM 665 C C . GLY A 1 85 ? 3.641 -12.732 -19.107 1.00 50.19 85 GLY A C 1
ATOM 666 O O . GLY A 1 85 ? 4.080 -13.793 -18.661 1.00 50.19 85 GLY A O 1
ATOM 667 N N . MET A 1 86 ? 4.384 -11.864 -19.790 1.00 52.47 86 MET A N 1
ATOM 668 C CA . MET A 1 86 ? 5.825 -12.014 -19.937 1.00 52.47 86 MET A CA 1
ATOM 669 C C . MET A 1 86 ? 6.462 -12.277 -18.557 1.00 52.47 86 MET A C 1
ATOM 671 O O . MET A 1 86 ? 5.970 -11.754 -17.554 1.00 52.47 86 MET A O 1
ATOM 675 N N . PRO A 1 87 ? 7.568 -13.039 -18.467 1.00 52.88 87 PRO A N 1
ATOM 676 C CA . PRO A 1 87 ? 8.238 -13.352 -17.198 1.00 52.88 87 PRO A CA 1
ATOM 677 C C . PRO A 1 87 ? 8.484 -12.140 -16.279 1.00 52.88 87 PRO A C 1
ATOM 679 O O . PRO A 1 87 ? 8.508 -12.282 -15.058 1.00 52.88 87 PRO A O 1
ATOM 682 N N . SER A 1 88 ? 8.611 -10.940 -16.853 1.00 51.00 88 SER A N 1
ATOM 683 C CA . SER A 1 88 ? 8.681 -9.663 -16.137 1.00 51.00 88 SER A CA 1
ATOM 684 C C . SER A 1 88 ? 7.492 -9.419 -15.199 1.00 51.00 88 SER A C 1
ATOM 686 O O . SER A 1 88 ? 7.701 -9.013 -14.060 1.00 51.00 88 SER A O 1
ATOM 688 N N . THR A 1 89 ? 6.256 -9.719 -15.607 1.00 53.66 89 THR A N 1
ATOM 689 C CA . THR A 1 89 ? 5.047 -9.488 -14.794 1.00 53.66 89 THR A CA 1
ATOM 690 C C . THR A 1 89 ? 5.042 -10.344 -13.521 1.00 53.66 89 THR A C 1
ATOM 692 O O . THR A 1 89 ? 4.714 -9.855 -12.440 1.00 53.66 89 THR A O 1
ATOM 695 N N . GLN A 1 90 ? 5.499 -11.600 -13.607 1.00 57.66 90 GLN A N 1
ATOM 696 C CA . GLN A 1 90 ? 5.618 -12.491 -12.442 1.00 57.66 90 GLN A CA 1
ATOM 697 C C . GLN A 1 90 ? 6.693 -12.010 -11.452 1.00 57.66 90 GLN A C 1
ATOM 699 O O . GLN A 1 90 ? 6.494 -12.076 -10.236 1.00 57.66 90 GLN A O 1
ATOM 704 N N . ILE A 1 91 ? 7.813 -11.482 -11.961 1.00 58.34 91 ILE A N 1
ATOM 705 C CA . ILE A 1 91 ? 8.893 -10.908 -11.143 1.00 58.34 91 ILE A CA 1
ATOM 706 C C . ILE A 1 91 ? 8.394 -9.668 -10.387 1.00 58.34 91 ILE A C 1
ATOM 708 O O . ILE A 1 91 ? 8.645 -9.542 -9.185 1.00 58.34 91 ILE A O 1
ATOM 712 N N . HIS A 1 92 ? 7.633 -8.792 -11.048 1.00 65.94 92 HIS A N 1
ATOM 713 C CA . HIS A 1 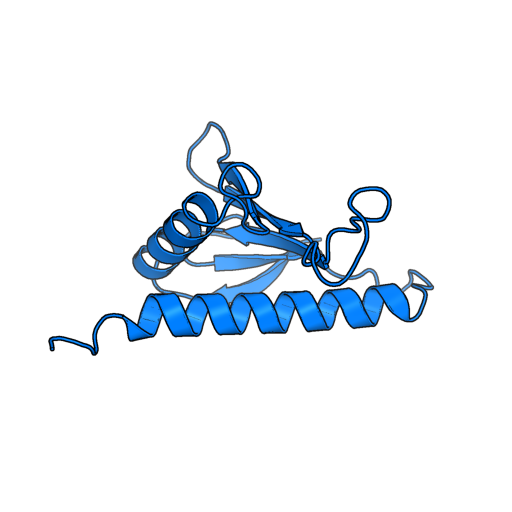92 ? 7.049 -7.606 -10.416 1.00 65.94 92 HIS A CA 1
ATOM 714 C C . HIS A 1 92 ? 6.043 -7.971 -9.305 1.00 65.94 92 HIS A C 1
ATOM 716 O O . HIS A 1 92 ? 6.139 -7.428 -8.202 1.00 65.94 92 HIS A O 1
ATOM 722 N N . SER A 1 93 ? 5.185 -8.981 -9.516 1.00 73.94 93 SER A N 1
ATOM 723 C CA . SER A 1 93 ? 4.247 -9.496 -8.495 1.00 73.94 93 SER A CA 1
ATOM 724 C C . SER A 1 93 ? 4.970 -10.012 -7.238 1.00 73.94 93 SER A C 1
ATOM 726 O O . SER A 1 93 ? 4.546 -9.749 -6.108 1.00 73.94 93 SER A O 1
ATOM 728 N N . GLN A 1 94 ? 6.108 -10.702 -7.390 1.00 81.44 94 GLN A N 1
ATOM 729 C CA . GLN A 1 94 ? 6.898 -11.168 -6.245 1.00 81.44 94 GLN A CA 1
ATOM 730 C C . GLN A 1 94 ? 7.629 -10.023 -5.526 1.00 81.44 94 GLN A C 1
ATOM 732 O O . GLN A 1 94 ? 7.644 -9.995 -4.292 1.00 81.44 94 GLN A O 1
ATOM 737 N N . ALA A 1 95 ? 8.214 -9.080 -6.268 1.00 82.31 95 ALA A N 1
ATOM 738 C CA . ALA A 1 95 ? 8.897 -7.918 -5.698 1.00 82.31 95 ALA A CA 1
ATOM 739 C C . ALA A 1 95 ? 7.934 -7.039 -4.883 1.00 82.31 95 ALA A C 1
ATOM 741 O O . ALA A 1 95 ? 8.252 -6.645 -3.759 1.00 82.31 95 ALA A O 1
ATOM 742 N N . LEU A 1 96 ? 6.721 -6.818 -5.398 1.00 87.19 96 LEU A N 1
ATOM 743 C CA . LEU A 1 96 ? 5.660 -6.106 -4.693 1.00 87.19 96 LEU A CA 1
ATOM 744 C C . LEU A 1 96 ? 5.303 -6.791 -3.366 1.00 87.19 96 LEU A C 1
ATOM 746 O O . LEU A 1 96 ? 5.284 -6.141 -2.321 1.00 87.19 96 LEU A O 1
ATOM 750 N N . LYS A 1 97 ? 5.083 -8.112 -3.377 1.00 89.81 97 LYS A N 1
ATOM 751 C CA . LYS A 1 97 ? 4.772 -8.890 -2.163 1.00 89.81 97 LYS A CA 1
ATOM 752 C C . LYS A 1 97 ? 5.884 -8.791 -1.117 1.00 89.81 97 LYS A C 1
ATOM 754 O O . LYS A 1 97 ? 5.602 -8.544 0.055 1.00 89.81 97 LYS A O 1
ATOM 759 N N . GLN A 1 98 ? 7.147 -8.898 -1.537 1.00 89.06 98 GLN A N 1
ATOM 760 C CA . GLN A 1 98 ? 8.293 -8.715 -0.640 1.00 89.06 98 GLN A CA 1
ATOM 761 C C . GLN A 1 98 ? 8.360 -7.298 -0.062 1.00 89.06 98 GLN A C 1
ATOM 763 O O . GLN A 1 98 ? 8.665 -7.136 1.120 1.00 89.06 98 GLN A O 1
ATOM 768 N N . MET A 1 99 ? 8.065 -6.272 -0.865 1.00 89.44 99 MET A N 1
ATOM 769 C CA . MET A 1 99 ? 8.019 -4.891 -0.390 1.00 89.44 99 MET A CA 1
ATOM 770 C C . MET A 1 99 ? 6.925 -4.703 0.665 1.00 89.44 99 MET A C 1
ATOM 772 O O . MET A 1 99 ? 7.181 -4.117 1.715 1.00 89.44 99 MET A O 1
ATOM 776 N N . ILE A 1 100 ? 5.729 -5.247 0.428 1.00 92.62 100 ILE A N 1
ATOM 777 C CA . ILE A 1 100 ? 4.620 -5.191 1.389 1.00 92.62 100 ILE A CA 1
ATOM 778 C C . ILE A 1 100 ? 4.987 -5.926 2.680 1.00 92.62 100 ILE A C 1
ATOM 780 O O . ILE A 1 100 ? 4.749 -5.411 3.769 1.00 92.62 100 ILE A O 1
ATOM 784 N N . ASP A 1 101 ? 5.626 -7.091 2.592 1.00 93.56 101 ASP A N 1
ATOM 785 C CA . ASP A 1 101 ? 6.072 -7.827 3.776 1.00 93.56 101 ASP A CA 1
ATOM 786 C C . ASP A 1 101 ? 7.110 -7.045 4.592 1.00 93.56 101 ASP A C 1
ATOM 788 O O . ASP A 1 101 ? 7.042 -7.029 5.825 1.00 93.56 101 ASP A O 1
ATOM 792 N N . ARG A 1 102 ? 8.029 -6.336 3.924 1.00 91.06 102 ARG A N 1
ATOM 793 C CA . ARG A 1 102 ? 8.967 -5.418 4.587 1.00 91.06 102 ARG A CA 1
ATOM 794 C C . ARG A 1 102 ? 8.239 -4.250 5.242 1.00 91.06 102 ARG A C 1
ATOM 796 O O . ARG A 1 102 ? 8.530 -3.958 6.397 1.00 91.06 102 ARG A O 1
ATOM 803 N N . LEU A 1 103 ? 7.283 -3.624 4.548 1.00 91.12 103 LEU A N 1
ATOM 804 C CA . LEU A 1 103 ? 6.460 -2.539 5.095 1.00 91.12 103 LEU A CA 1
ATOM 805 C C . LEU A 1 103 ? 5.745 -2.967 6.374 1.00 91.12 103 LEU A C 1
ATOM 807 O O . LEU A 1 103 ? 5.785 -2.249 7.372 1.00 91.12 103 LEU A O 1
ATOM 811 N N . ILE A 1 104 ? 5.138 -4.152 6.368 1.00 93.38 104 ILE A N 1
ATOM 812 C CA . ILE A 1 104 ? 4.499 -4.717 7.556 1.00 93.38 104 ILE A CA 1
ATOM 813 C C . ILE A 1 104 ? 5.539 -4.867 8.661 1.00 93.38 104 ILE A C 1
ATOM 815 O O . ILE A 1 104 ? 5.357 -4.312 9.735 1.00 93.38 104 ILE A O 1
ATOM 819 N N . SER A 1 105 ? 6.665 -5.531 8.385 1.00 91.69 105 SER A N 1
ATOM 820 C CA . SER A 1 105 ? 7.700 -5.751 9.394 1.00 91.69 105 SER A CA 1
ATOM 821 C C . SER A 1 105 ? 8.208 -4.452 10.023 1.00 91.69 105 SER A C 1
ATOM 823 O O . SER A 1 105 ? 8.347 -4.402 11.241 1.00 91.69 105 SER A O 1
ATOM 825 N N . VAL A 1 106 ? 8.505 -3.411 9.240 1.00 87.94 106 VAL A N 1
ATOM 826 C CA . VAL A 1 106 ? 9.043 -2.158 9.800 1.00 87.94 106 VAL A CA 1
ATOM 827 C C . VAL A 1 106 ? 7.983 -1.410 10.607 1.00 87.94 106 VAL A C 1
ATOM 829 O O . VAL A 1 106 ? 8.259 -0.965 11.713 1.00 87.94 106 VAL A O 1
ATOM 832 N N . THR A 1 107 ? 6.740 -1.364 10.128 1.00 87.56 107 THR A N 1
ATOM 833 C CA . THR A 1 107 ? 5.662 -0.609 10.792 1.00 87.56 107 THR A CA 1
ATOM 834 C C . THR A 1 107 ? 5.066 -1.316 12.013 1.00 87.56 107 THR A C 1
ATOM 836 O O . THR A 1 107 ? 4.481 -0.663 12.883 1.00 87.56 107 THR A O 1
ATOM 839 N N . THR A 1 108 ? 5.222 -2.640 12.123 1.00 82.44 108 THR A N 1
ATOM 840 C CA . THR A 1 108 ? 4.774 -3.407 13.296 1.00 82.44 108 THR A CA 1
ATOM 841 C C . THR A 1 108 ? 5.868 -3.602 14.344 1.00 82.44 108 THR A C 1
ATOM 843 O O . THR A 1 108 ? 5.545 -3.749 15.522 1.00 82.44 108 THR A O 1
ATOM 846 N N . ASN A 1 109 ? 7.149 -3.582 13.956 1.00 68.62 109 ASN A N 1
ATOM 847 C CA . ASN A 1 109 ? 8.272 -3.800 14.880 1.00 68.62 109 ASN A CA 1
ATOM 848 C C . ASN A 1 109 ? 8.756 -2.520 15.586 1.00 68.62 109 ASN A C 1
ATOM 850 O O . ASN A 1 109 ? 9.477 -2.617 16.578 1.00 68.62 109 ASN A O 1
ATOM 854 N N . GLU A 1 110 ? 8.328 -1.329 15.153 1.00 54.16 110 GLU A N 1
ATOM 855 C CA . GLU A 1 110 ? 8.666 -0.041 15.793 1.00 54.16 110 GLU A CA 1
ATOM 856 C C . GLU A 1 110 ? 8.149 0.122 17.240 1.00 54.16 110 GLU A C 1
ATOM 858 O O . GLU A 1 110 ? 8.462 1.104 17.905 1.00 54.16 110 GLU A O 1
ATOM 863 N N . ASN A 1 111 ? 7.456 -0.873 17.804 1.00 48.25 111 ASN A N 1
ATOM 864 C CA . ASN A 1 111 ? 7.170 -0.938 19.243 1.00 48.25 111 ASN A CA 1
ATOM 865 C C . ASN A 1 111 ? 8.358 -1.484 20.088 1.00 48.25 111 ASN A C 1
ATOM 867 O O . ASN A 1 111 ? 8.174 -1.768 21.271 1.00 48.25 111 ASN A O 1
ATOM 871 N N . GLY A 1 112 ? 9.556 -1.670 19.509 1.00 44.06 112 GLY A N 1
ATOM 872 C CA . GLY A 1 112 ? 10.687 -2.374 20.139 1.00 44.06 112 GLY A CA 1
ATOM 873 C C . GLY A 1 112 ? 12.038 -1.648 20.183 1.00 44.06 112 GLY A C 1
ATOM 874 O O . GLY A 1 112 ? 13.064 -2.313 20.303 1.00 44.06 112 GLY A O 1
ATOM 875 N N . SER A 1 113 ? 12.105 -0.320 20.072 1.00 39.78 113 SER A N 1
ATOM 876 C CA . SER A 1 113 ? 13.370 0.412 20.270 1.00 39.78 113 SER A CA 1
ATOM 877 C C . SER A 1 113 ? 13.151 1.738 20.991 1.00 39.78 113 SER A C 1
ATOM 879 O O . SER A 1 113 ? 13.143 2.804 20.389 1.00 39.78 113 SER A O 1
ATOM 881 N N . ASN A 1 114 ? 12.997 1.643 22.314 1.00 41.38 114 ASN A N 1
ATOM 882 C CA . ASN A 1 114 ? 13.487 2.685 23.210 1.00 41.38 114 ASN A CA 1
ATOM 883 C C . ASN A 1 114 ? 15.000 2.483 23.354 1.00 41.38 114 ASN A C 1
ATOM 885 O O . ASN A 1 114 ? 15.429 1.458 23.890 1.00 41.38 114 ASN A O 1
ATOM 889 N N . GLY A 1 115 ? 15.774 3.454 22.883 1.00 32.50 115 GLY A N 1
ATOM 890 C CA . GLY A 1 115 ? 17.189 3.642 23.183 1.00 32.50 115 GLY A CA 1
ATOM 891 C C . GLY A 1 115 ? 17.441 5.118 23.411 1.00 32.50 115 GLY A C 1
ATOM 892 O O . GLY A 1 115 ? 17.036 5.895 22.520 1.00 32.50 115 GLY A O 1
#

pLDDT: mean 80.7, std 18.0, range [32.5, 97.5]